Protein AF-A0A351FY49-F1 (afdb_monomer)

Nearest PDB structures (foldseek):
  7kyp-assembly4_N  TM=3.978E-01  e=4.062E+00  Streptococcus pneumoniae D39

Foldseek 3Di:
DDDPPDDDDDPDDPPDDPVVVVVVVVVVVVPPPPDDDDDDDDDDDPDPDPPPPVVPDPDDDLLVVLVVLLVQLCQCCQVDQDPVRGRHPNLVRNVVSLVVLVVCLVVCVPVDDPVSNVSSVVSSVVSVVSSVVSVVVDDPDDDD

Solvent-accessible surface area (backbone atoms only — not comparable to full-atom values): 9412 Å² total; per-residue (Å²): 134,80,85,87,80,89,75,84,86,76,87,77,82,84,86,71,75,65,72,64,60,55,56,56,57,56,56,63,66,68,69,80,77,84,78,87,85,86,89,84,86,85,84,85,78,93,69,82,68,76,78,80,76,72,77,79,70,76,82,88,45,71,67,57,52,54,51,51,41,49,50,53,21,37,30,22,62,35,77,33,66,36,100,87,67,46,57,35,78,37,60,72,60,18,50,50,37,53,49,52,53,50,50,47,59,65,74,41,65,93,76,60,55,75,65,56,49,52,50,54,54,50,53,53,51,53,52,52,52,52,50,55,57,46,70,75,65,63,71,84,81,77,83,130

pLDDT: mean 74.21, std 22.12, range [32.88, 98.38]

Mean predicted aligned error: 17.89 Å

Secondary structure (DSSP, 8-state):
----------------SHHHHHHHHHHHHSSSS-S---------------------PPPP-HHHHHHHHHHHHHHHEEEEE-TTSSEEE-HHHHHHHHHHHHHHHHHTTTTS-HHHHHHHHHHHHHHHHHHHHHHTTPPP----

Sequence (144 aa):
MSDDTENKEDPKIIIDEDWKSQVEAEKAAAEDQRDETPAESPPEEPGEEPADNQFELPPASFSLLVSSLATQALAALGQMPGPDGKPMHEPVIAKHHIDTLGVLQEKTKGNLDGDEIVMLNNVLHELRMAYVNLSQQAPPQSPS

Structure (mmCIF, N/CA/C/O backbone):
data_AF-A0A351FY49-F1
#
_entry.id   AF-A0A351FY49-F1
#
loop_
_atom_site.group_PDB
_atom_site.id
_atom_site.type_symbol
_atom_site.label_atom_id
_atom_site.label_alt_id
_atom_site.label_comp_id
_atom_site.label_asym_id
_atom_site.label_entity_id
_atom_site.label_seq_id
_atom_site.pdbx_PDB_ins_code
_atom_site.Cartn_x
_atom_site.Cartn_y
_atom_site.Cartn_z
_atom_site.occupancy
_atom_site.B_iso_or_equiv
_atom_site.auth_seq_id
_atom_site.auth_comp_id
_atom_site.auth_asym_id
_atom_site.auth_atom_id
_atom_site.pdbx_PDB_model_num
ATOM 1 N N . MET A 1 1 ? -8.850 41.249 42.756 1.00 39.81 1 MET A N 1
ATOM 2 C CA . MET A 1 1 ? -9.232 41.709 41.408 1.00 39.81 1 MET A CA 1
ATOM 3 C C . MET A 1 1 ? -8.535 40.749 40.462 1.00 39.81 1 MET A C 1
ATOM 5 O O . MET A 1 1 ? -7.329 40.860 40.318 1.00 39.81 1 MET A O 1
ATOM 9 N N . SER A 1 2 ? -9.126 39.563 40.285 1.00 40.47 2 SER A N 1
ATOM 10 C CA . SER A 1 2 ? -10.098 39.255 39.212 1.00 40.47 2 SER A CA 1
ATOM 11 C C . SER A 1 2 ? -9.319 39.160 37.899 1.00 40.47 2 SER A C 1
ATOM 13 O O . SER A 1 2 ? -8.837 40.178 37.429 1.00 40.47 2 SER A O 1
ATOM 15 N N . ASP A 1 3 ? -8.866 37.964 37.524 1.00 41.56 3 ASP A N 1
ATOM 16 C CA . ASP A 1 3 ? -9.646 36.994 36.733 1.00 41.56 3 ASP A CA 1
ATOM 17 C C . ASP A 1 3 ? -9.967 37.607 35.365 1.00 41.56 3 ASP A C 1
ATOM 19 O O . ASP A 1 3 ? -10.986 38.270 35.200 1.00 41.56 3 ASP A O 1
ATOM 23 N N . ASP A 1 4 ? -9.025 37.457 34.432 1.00 48.56 4 ASP A N 1
ATOM 24 C CA . ASP A 1 4 ? -9.204 37.796 33.020 1.00 48.56 4 ASP A CA 1
ATOM 25 C C . ASP A 1 4 ? -9.336 36.468 32.263 1.00 48.56 4 ASP A C 1
ATOM 27 O O . ASP A 1 4 ? -8.392 35.908 31.70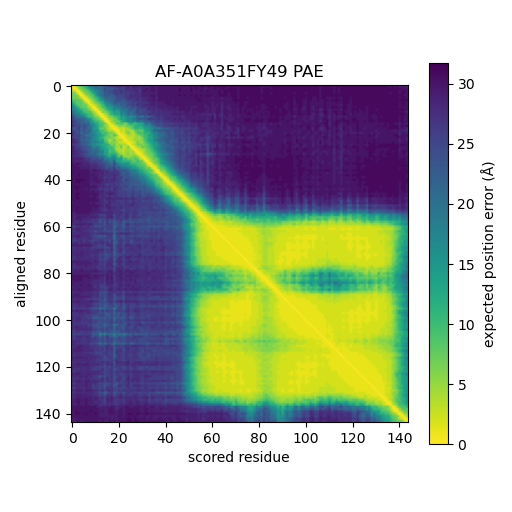3 1.00 48.56 4 ASP A O 1
ATOM 31 N N . THR A 1 5 ? -10.519 35.878 32.426 1.00 48.06 5 THR A N 1
ATOM 32 C CA . THR A 1 5 ? -10.980 34.709 31.688 1.00 48.06 5 THR A CA 1
ATOM 33 C C . THR A 1 5 ? -11.650 35.215 30.414 1.00 48.06 5 THR A C 1
ATOM 35 O O . THR A 1 5 ? -12.850 35.491 30.421 1.00 48.06 5 THR A O 1
ATOM 38 N N . GLU A 1 6 ? -10.904 35.357 29.317 1.00 50.03 6 GLU A N 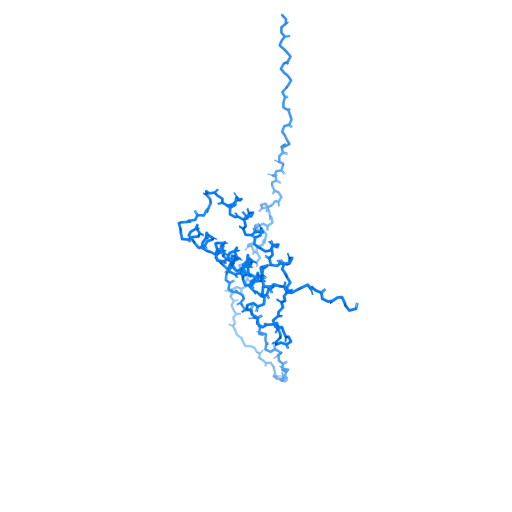1
ATOM 39 C CA . GLU A 1 6 ? -11.505 35.682 28.020 1.00 50.03 6 GLU A CA 1
ATOM 40 C C . GLU A 1 6 ? -11.954 34.399 27.306 1.00 50.03 6 GLU A C 1
ATOM 42 O O . GLU A 1 6 ? -11.193 33.465 27.045 1.00 50.03 6 GLU A O 1
ATOM 47 N N . ASN A 1 7 ? -13.264 34.333 27.092 1.00 42.22 7 ASN A N 1
ATOM 48 C CA . ASN A 1 7 ? -14.046 33.163 26.738 1.00 42.22 7 ASN A CA 1
ATOM 49 C C . ASN A 1 7 ? -14.622 33.324 25.325 1.00 42.22 7 ASN A C 1
ATOM 51 O O . ASN A 1 7 ? -15.372 34.264 25.090 1.00 42.22 7 ASN A O 1
ATOM 55 N N . LYS A 1 8 ? -14.381 32.289 24.504 1.00 46.00 8 LYS A N 1
ATOM 56 C CA . LYS A 1 8 ? -15.189 31.773 23.378 1.00 46.00 8 LYS A CA 1
ATOM 57 C C . LYS A 1 8 ? -15.470 32.686 22.185 1.00 46.00 8 LYS A C 1
ATOM 59 O O . LYS A 1 8 ? -16.347 33.533 22.270 1.00 46.00 8 LYS A O 1
ATOM 64 N N . GLU A 1 9 ? -14.984 32.248 21.022 1.00 48.44 9 GLU A N 1
ATOM 65 C CA . GLU A 1 9 ? -15.765 32.268 19.777 1.00 48.44 9 GLU A CA 1
ATOM 66 C C . GLU A 1 9 ? -15.530 30.966 18.985 1.00 48.44 9 GLU A C 1
ATOM 68 O O . GLU A 1 9 ? -14.650 30.872 18.134 1.00 48.44 9 GLU A O 1
ATOM 73 N N . ASP A 1 10 ? -16.321 29.932 19.293 1.00 53.91 10 ASP A N 1
ATOM 74 C CA . ASP A 1 10 ? -16.542 28.798 18.389 1.00 53.91 10 ASP A CA 1
ATOM 75 C C . ASP A 1 10 ? -17.449 29.270 17.234 1.00 53.91 10 ASP A C 1
ATOM 77 O O . ASP A 1 10 ? -18.502 29.866 17.507 1.00 53.91 10 ASP A O 1
ATOM 81 N N . PRO A 1 11 ? -17.119 29.016 15.953 1.00 59.44 11 PRO A N 1
ATOM 82 C CA . PRO A 1 11 ? -18.002 29.371 14.852 1.00 59.44 11 PRO A CA 1
ATOM 83 C C . PRO A 1 11 ? -19.266 28.504 14.906 1.00 59.44 11 PRO A C 1
ATOM 85 O O . PRO A 1 11 ? -19.254 27.310 14.605 1.00 59.44 11 PRO A O 1
ATOM 88 N N . LYS A 1 12 ? -20.376 29.130 15.312 1.00 58.72 12 LYS A N 1
ATOM 89 C CA . LYS A 1 12 ? -21.727 28.568 15.257 1.00 58.72 12 LYS A CA 1
ATOM 90 C C . LYS A 1 12 ? -22.077 28.257 13.807 1.00 58.72 12 LYS A C 1
ATOM 92 O O . LYS A 1 12 ? -22.289 29.153 12.997 1.00 58.72 12 LYS A O 1
ATOM 97 N N . ILE A 1 13 ? -22.140 26.968 13.511 1.00 54.50 13 ILE A N 1
ATOM 98 C CA . ILE A 1 13 ? -22.763 26.406 12.321 1.00 54.50 13 ILE A CA 1
ATOM 99 C C . ILE A 1 13 ? -24.242 26.824 12.334 1.00 54.50 13 ILE A C 1
ATOM 101 O O . ILE A 1 13 ? -25.010 26.379 13.184 1.00 54.50 13 ILE A O 1
ATOM 105 N N . ILE A 1 14 ? -24.613 27.718 11.420 1.00 49.78 14 ILE A N 1
ATOM 106 C CA . ILE A 1 14 ? -25.994 28.122 11.143 1.00 49.78 14 ILE A CA 1
ATOM 107 C C . ILE A 1 14 ? -26.525 27.116 10.116 1.00 49.78 14 ILE A C 1
ATOM 109 O O . ILE A 1 14 ? -26.282 27.261 8.921 1.00 49.78 14 ILE A O 1
ATOM 113 N N . ILE A 1 15 ? -27.161 26.041 10.582 1.00 51.34 15 ILE A N 1
ATOM 114 C CA . ILE A 1 15 ? -27.965 25.147 9.734 1.00 51.34 15 ILE A CA 1
ATOM 115 C C . ILE A 1 15 ? -29.415 25.400 10.133 1.00 51.34 15 ILE A C 1
ATOM 117 O O . ILE A 1 15 ? -29.976 24.684 10.959 1.00 51.34 15 ILE A O 1
ATOM 121 N N . ASP A 1 16 ? -29.981 26.468 9.578 1.00 46.47 16 ASP A N 1
ATOM 122 C CA . ASP A 1 16 ? -31.383 26.834 9.743 1.00 46.47 16 ASP A CA 1
ATOM 123 C C . ASP A 1 16 ? -32.135 26.533 8.440 1.00 46.47 16 ASP A C 1
ATOM 125 O O . ASP A 1 16 ? -31.791 27.036 7.375 1.00 46.47 16 ASP A O 1
ATOM 129 N N . GLU A 1 17 ? -33.140 25.664 8.567 1.00 57.44 17 GLU A N 1
ATOM 130 C CA . GLU A 1 17 ? -34.444 25.675 7.878 1.00 57.44 17 GLU A CA 1
ATOM 131 C C . GLU A 1 17 ? -34.533 25.567 6.339 1.00 57.44 17 GLU A C 1
ATOM 133 O O . GLU A 1 17 ? -35.535 25.040 5.853 1.00 57.44 17 GLU A O 1
ATOM 138 N N . ASP A 1 18 ? -33.511 25.916 5.559 1.00 57.28 18 ASP A N 1
ATOM 139 C CA . ASP A 1 18 ? -33.606 25.971 4.088 1.00 57.28 18 ASP A CA 1
ATOM 140 C C . ASP A 1 18 ? -33.499 24.584 3.417 1.00 57.28 18 ASP A C 1
ATOM 142 O O . ASP A 1 18 ? -34.116 24.304 2.390 1.00 57.28 18 ASP A O 1
ATOM 146 N N . TRP A 1 19 ? -32.785 23.647 4.050 1.00 62.72 19 TRP A N 1
ATOM 147 C CA . TRP A 1 19 ? -32.65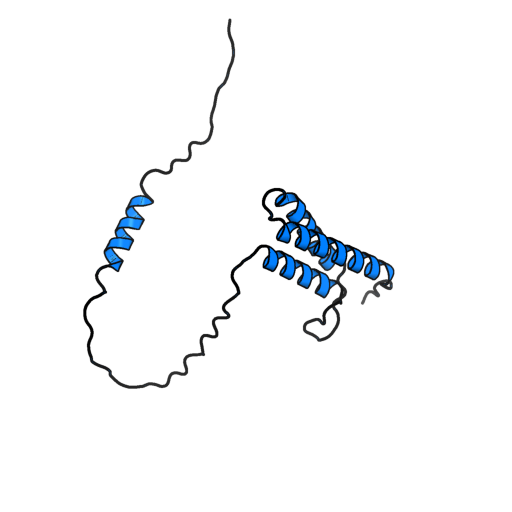9 22.260 3.571 1.00 62.72 19 TRP A CA 1
ATOM 148 C C . TRP A 1 19 ? -33.983 21.482 3.658 1.00 62.72 19 TRP A C 1
ATOM 150 O O . TRP A 1 19 ? -34.287 20.639 2.815 1.00 62.72 19 TRP A O 1
ATOM 160 N N . LYS A 1 20 ? -34.787 21.734 4.696 1.00 57.69 20 LYS A N 1
ATOM 161 C CA . LYS A 1 20 ? -35.944 20.884 5.017 1.00 57.69 20 LYS A CA 1
ATOM 162 C C . LYS A 1 20 ? -37.121 21.130 4.068 1.00 57.69 20 LYS A C 1
ATOM 164 O O . LYS A 1 20 ? -37.867 20.201 3.776 1.00 57.69 20 LYS A O 1
ATOM 169 N N . SER A 1 21 ? -37.227 22.353 3.550 1.00 58.94 21 SER A N 1
ATOM 170 C CA . SER A 1 21 ? -38.265 22.773 2.605 1.00 58.94 21 SER A CA 1
ATOM 171 C C . SER A 1 21 ? -38.068 22.173 1.200 1.00 58.94 21 SER A C 1
ATOM 173 O O . SER A 1 21 ? -39.038 21.887 0.502 1.00 58.94 21 SER A O 1
ATOM 175 N N . GLN A 1 22 ? -36.819 21.892 0.794 1.00 56.38 22 GLN A N 1
ATOM 176 C CA . GLN A 1 22 ? -36.523 21.276 -0.511 1.00 56.38 22 GLN A CA 1
ATOM 177 C C . GLN A 1 22 ? -36.914 19.792 -0.578 1.00 56.38 22 GLN A C 1
ATOM 179 O O . GLN A 1 22 ? -37.443 19.343 -1.593 1.00 56.38 22 GLN A O 1
ATOM 184 N N . VAL A 1 23 ? -36.740 19.045 0.516 1.00 61.22 23 VAL A N 1
ATOM 185 C CA . VAL A 1 23 ? -37.061 17.606 0.560 1.00 61.22 23 VAL A CA 1
ATOM 186 C C . VAL A 1 23 ? -38.575 17.353 0.489 1.00 61.22 23 VAL A C 1
ATOM 188 O O . VAL A 1 23 ? -39.011 16.368 -0.109 1.00 61.22 23 VAL A O 1
ATOM 191 N N . GLU A 1 24 ? -39.399 18.237 1.063 1.00 55.47 24 GLU A N 1
ATOM 192 C CA . GLU A 1 24 ? -40.864 18.119 0.981 1.00 55.47 24 GLU A CA 1
ATOM 193 C C . GLU A 1 24 ? -41.403 18.452 -0.418 1.00 55.47 24 GLU A C 1
ATOM 195 O O . GLU A 1 24 ? -42.331 17.787 -0.884 1.00 55.47 24 GLU A O 1
ATOM 200 N N . ALA A 1 25 ? -40.788 19.411 -1.120 1.00 58.31 25 ALA A N 1
ATOM 201 C CA . ALA A 1 25 ? -41.171 19.768 -2.485 1.00 58.31 25 ALA A CA 1
ATOM 202 C C . ALA A 1 25 ? -40.863 18.648 -3.499 1.00 58.31 25 ALA A C 1
ATOM 204 O O . ALA A 1 25 ? -41.687 18.374 -4.371 1.00 58.31 25 ALA A O 1
ATOM 205 N N . GLU A 1 26 ? -39.727 17.953 -3.365 1.00 53.34 26 GLU A N 1
ATOM 206 C CA . GLU A 1 26 ? -39.404 16.806 -4.230 1.00 53.34 26 GLU A CA 1
ATOM 207 C C . GLU A 1 26 ? -40.308 15.599 -3.963 1.00 53.34 26 GLU A C 1
ATOM 209 O O . GLU A 1 26 ? -40.750 14.927 -4.897 1.00 53.34 26 GLU A O 1
ATOM 214 N N . LYS A 1 27 ? -40.633 15.331 -2.693 1.00 57.94 27 LYS A N 1
ATOM 215 C CA . LYS A 1 27 ? -41.451 14.169 -2.330 1.00 57.94 27 LYS A CA 1
ATOM 216 C C . LYS A 1 27 ? -42.895 14.291 -2.828 1.00 57.94 27 LYS A C 1
ATOM 218 O O . LYS A 1 27 ? -43.465 13.291 -3.253 1.00 57.94 27 LYS A O 1
ATOM 223 N N . ALA A 1 28 ? -43.463 15.498 -2.828 1.00 55.62 28 ALA A N 1
ATOM 224 C CA . ALA A 1 28 ? -44.813 15.735 -3.339 1.00 55.62 28 ALA A CA 1
ATOM 225 C C . ALA A 1 28 ? -44.910 15.606 -4.872 1.00 55.62 28 ALA A C 1
ATOM 227 O O . ALA A 1 28 ? -45.954 15.213 -5.384 1.00 55.62 28 ALA A O 1
ATOM 228 N N . ALA A 1 29 ? -43.832 15.887 -5.613 1.00 55.19 29 ALA A N 1
ATOM 229 C CA . ALA A 1 29 ? -43.824 15.775 -7.075 1.00 55.19 29 ALA A CA 1
ATOM 230 C C . ALA A 1 29 ? -43.721 14.320 -7.578 1.00 55.19 29 ALA A C 1
ATOM 232 O O . ALA A 1 29 ? -44.123 14.028 -8.703 1.00 55.19 29 ALA A O 1
ATOM 233 N N . ALA A 1 30 ? -43.198 13.403 -6.758 1.00 52.34 30 ALA A N 1
ATOM 234 C CA . ALA A 1 30 ? -42.962 12.011 -7.145 1.00 52.34 30 ALA A CA 1
ATOM 235 C C . ALA A 1 30 ? -44.173 11.072 -6.946 1.00 52.34 30 ALA A C 1
ATOM 237 O O . ALA A 1 30 ? -44.147 9.941 -7.434 1.00 52.34 30 ALA A O 1
ATOM 238 N N . GLU A 1 31 ? -45.229 11.506 -6.247 1.00 50.31 31 GLU A N 1
ATOM 239 C CA . GLU A 1 31 ? -46.414 10.674 -5.966 1.00 50.31 31 GLU A CA 1
ATOM 240 C C . GLU A 1 31 ? -47.537 10.784 -7.019 1.00 50.31 31 GLU A C 1
ATOM 242 O O . GLU A 1 31 ? -48.442 9.956 -7.003 1.00 50.31 31 GLU A O 1
ATOM 247 N N . ASP A 1 32 ? -47.454 11.709 -7.985 1.00 47.22 32 ASP A N 1
ATOM 248 C CA . ASP A 1 32 ? -48.536 11.989 -8.958 1.00 47.22 32 ASP A CA 1
ATOM 249 C C . ASP A 1 32 ? -48.369 11.299 -10.335 1.00 47.22 32 ASP A C 1
ATOM 251 O O . ASP A 1 32 ? -49.037 11.645 -11.302 1.00 47.22 32 ASP A O 1
ATOM 255 N N . GLN A 1 33 ? -47.457 10.325 -10.471 1.00 44.53 33 GLN A N 1
ATOM 256 C CA . GLN A 1 33 ? -47.195 9.625 -11.752 1.00 44.53 33 GLN A CA 1
ATOM 257 C C . GLN A 1 33 ? -47.318 8.095 -11.668 1.00 44.53 33 GLN A C 1
ATOM 259 O O . GLN A 1 33 ? -46.720 7.365 -12.459 1.00 44.53 33 GLN A O 1
ATOM 264 N N . ARG A 1 34 ? -48.086 7.579 -10.702 1.00 50.53 34 ARG A N 1
ATOM 265 C CA . ARG A 1 34 ? -48.326 6.134 -10.539 1.00 50.53 34 ARG A CA 1
ATOM 266 C C . ARG A 1 34 ? -49.785 5.725 -10.693 1.00 50.53 34 ARG A C 1
ATOM 268 O O . ARG A 1 34 ? -50.230 4.834 -9.985 1.00 50.53 34 ARG A O 1
ATOM 275 N N . ASP A 1 35 ? -50.489 6.287 -11.662 1.00 42.94 35 ASP A N 1
ATOM 276 C CA . ASP A 1 35 ? -51.697 5.649 -12.171 1.00 42.94 35 ASP A CA 1
ATOM 277 C C . ASP A 1 35 ? -51.860 5.927 -13.675 1.00 42.94 35 ASP A C 1
ATOM 279 O O . ASP A 1 35 ? -51.658 7.043 -14.141 1.00 42.94 35 ASP 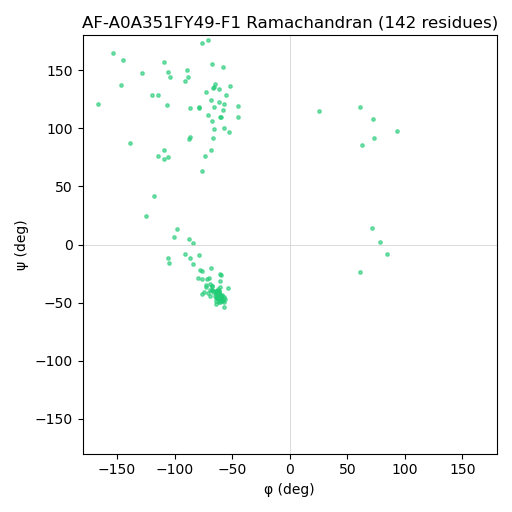A O 1
ATOM 283 N N . GLU A 1 36 ? -52.240 4.867 -14.398 1.00 36.06 36 GLU A N 1
ATOM 284 C CA . GLU A 1 36 ? -52.765 4.831 -15.778 1.00 36.06 36 GLU A CA 1
ATOM 285 C C . GLU A 1 36 ? -51.775 4.610 -16.957 1.00 36.06 36 GLU A C 1
ATOM 287 O O . GLU A 1 36 ? -51.185 5.512 -17.540 1.00 36.06 36 GLU A O 1
ATOM 292 N N . THR A 1 37 ? -51.698 3.347 -17.401 1.00 35.84 37 THR A N 1
ATOM 293 C CA . THR A 1 37 ? -51.502 2.939 -18.817 1.00 35.84 37 THR A CA 1
ATOM 294 C C . THR A 1 37 ? -52.867 2.417 -19.316 1.00 35.84 37 THR A C 1
ATOM 296 O O . THR A 1 37 ? -53.578 1.870 -18.465 1.00 35.84 37 THR A O 1
ATOM 299 N N . PRO A 1 38 ? -53.292 2.521 -20.609 1.00 44.28 38 PRO A N 1
ATOM 300 C CA . PRO A 1 38 ? -52.540 2.002 -21.770 1.00 44.28 38 PRO A CA 1
ATOM 301 C C . PRO A 1 38 ? -52.731 2.672 -23.169 1.00 44.28 38 PRO A C 1
ATOM 303 O O . PRO A 1 38 ? -53.746 3.288 -23.468 1.00 44.28 38 PRO A O 1
ATOM 306 N N . ALA A 1 39 ? -51.778 2.346 -24.060 1.00 40.56 39 ALA A N 1
ATOM 307 C CA . ALA A 1 39 ? -51.846 2.270 -25.535 1.00 40.56 39 ALA A CA 1
ATOM 308 C C . ALA A 1 39 ? -51.930 3.562 -26.382 1.00 40.56 39 ALA A C 1
ATOM 310 O O . ALA A 1 39 ? -52.999 4.131 -26.538 1.00 40.56 39 ALA A O 1
ATOM 311 N N . GLU A 1 40 ? -50.832 3.895 -27.080 1.00 32.88 40 GLU A N 1
ATOM 312 C CA . GLU A 1 40 ? -50.766 3.907 -28.559 1.00 32.88 40 GLU A CA 1
ATOM 313 C C . GLU A 1 40 ? -49.291 4.009 -29.008 1.00 32.88 40 GLU A C 1
ATOM 315 O O . GLU A 1 40 ? -48.580 4.941 -28.642 1.00 32.88 40 GLU A O 1
ATOM 320 N N . SER A 1 41 ? -48.805 3.026 -29.770 1.00 44.22 41 SER A N 1
ATOM 321 C CA . SER A 1 41 ? -47.491 3.070 -30.431 1.00 44.22 41 SER A CA 1
ATOM 322 C C . SER A 1 41 ? -47.631 3.653 -31.838 1.00 44.22 41 SER A C 1
ATOM 324 O O . SER A 1 41 ? -48.548 3.252 -32.557 1.00 44.22 41 SER A O 1
ATOM 326 N N . PRO A 1 42 ? -46.680 4.487 -32.289 1.00 45.00 42 PRO A N 1
ATOM 327 C CA . PRO A 1 42 ? -46.272 4.480 -33.697 1.00 45.00 42 PRO A CA 1
ATOM 328 C C . PRO A 1 42 ? -44.851 3.905 -33.898 1.00 45.00 42 PRO A C 1
ATOM 330 O O . PRO A 1 42 ? -44.066 3.874 -32.953 1.00 45.00 42 PRO A O 1
ATOM 333 N N . PRO A 1 43 ? -44.536 3.406 -35.109 1.00 42.62 43 PRO A N 1
ATOM 334 C CA . PRO A 1 43 ? -43.535 2.364 -35.351 1.00 42.62 43 PRO A CA 1
ATOM 335 C C . PRO A 1 43 ? -42.097 2.859 -35.592 1.00 42.62 43 PRO A C 1
ATOM 337 O O . PRO A 1 43 ? -41.885 3.924 -36.159 1.00 42.62 43 PRO A O 1
ATOM 340 N N . GLU A 1 44 ? -41.158 1.994 -35.189 1.00 43.91 44 GLU A N 1
ATOM 341 C CA . GLU A 1 44 ? -39.793 1.726 -35.685 1.00 43.91 44 GLU A CA 1
ATOM 342 C C . GLU A 1 44 ? -39.011 2.831 -36.429 1.00 43.91 44 GLU A C 1
ATOM 344 O O . GLU A 1 44 ? -39.238 3.091 -37.608 1.00 43.91 44 GLU A O 1
ATOM 349 N N . GLU A 1 45 ? -37.912 3.279 -35.813 1.00 38.28 45 GLU A N 1
ATOM 350 C CA . GLU A 1 45 ? -36.616 3.310 -36.503 1.00 38.28 45 GLU A CA 1
ATOM 351 C C . GLU A 1 45 ? -35.635 2.414 -35.725 1.00 38.28 45 GLU A C 1
ATOM 353 O O . GLU A 1 45 ? -35.510 2.582 -34.509 1.00 38.28 45 GLU A O 1
ATOM 358 N N . PRO A 1 46 ? -34.935 1.456 -36.365 1.00 46.50 46 PRO A N 1
ATOM 359 C CA . PRO A 1 46 ? -33.835 0.735 -35.737 1.00 46.50 46 PRO A CA 1
ATOM 360 C C . PRO A 1 46 ? -32.626 1.673 -35.649 1.00 46.50 46 PRO A C 1
ATOM 362 O O . PRO A 1 46 ? -31.682 1.592 -36.431 1.00 46.50 46 PRO A O 1
ATOM 365 N N . GLY A 1 47 ? -32.683 2.605 -34.701 1.00 39.88 47 GLY A N 1
ATOM 366 C CA . GLY A 1 47 ? -31.492 3.240 -34.173 1.00 39.88 47 GLY A CA 1
ATOM 367 C C . GLY A 1 47 ? -30.765 2.194 -33.347 1.00 39.88 47 GLY A C 1
ATOM 368 O O . GLY A 1 47 ? -31.280 1.750 -32.325 1.00 39.88 47 GLY A O 1
ATOM 369 N N . GLU A 1 48 ? -29.604 1.754 -33.820 1.00 49.66 48 GLU A N 1
ATOM 370 C CA . GLU A 1 48 ? -28.630 1.050 -32.994 1.00 49.66 48 GLU A CA 1
ATOM 371 C C . GLU A 1 48 ? -28.356 1.921 -31.762 1.00 49.66 48 GLU A C 1
ATOM 373 O O . GLU A 1 48 ? -27.571 2.869 -31.819 1.00 49.66 48 GLU A O 1
ATOM 378 N N . GLU A 1 49 ? -29.036 1.640 -30.650 1.00 43.94 49 GLU A N 1
ATOM 379 C CA . GLU A 1 49 ? -28.591 2.151 -29.367 1.00 43.94 49 GLU A CA 1
ATOM 380 C C . GLU A 1 49 ? -27.198 1.561 -29.144 1.00 43.94 49 GLU A C 1
ATOM 382 O O . GLU A 1 49 ? -27.041 0.332 -29.204 1.00 43.94 49 GLU A O 1
ATOM 387 N N . PRO A 1 50 ? -26.157 2.389 -28.941 1.00 50.78 50 PRO A N 1
ATOM 388 C CA . PRO A 1 50 ? -24.893 1.855 -28.485 1.00 50.78 50 PRO A CA 1
ATOM 389 C C . PRO A 1 50 ? -25.218 1.147 -27.179 1.00 50.78 50 PRO A C 1
ATOM 391 O O . PRO A 1 50 ? -25.691 1.794 -26.248 1.00 50.78 50 PRO A O 1
ATOM 394 N N . ALA A 1 51 ? -25.045 -0.179 -27.153 1.00 52.47 51 ALA A N 1
ATOM 395 C CA . ALA A 1 51 ? -25.215 -0.978 -25.955 1.00 52.47 51 ALA A CA 1
ATOM 396 C C . ALA A 1 51 ? -24.505 -0.234 -24.830 1.00 52.47 51 ALA A C 1
ATOM 398 O O . ALA A 1 51 ? -23.278 -0.087 -24.864 1.00 52.47 51 ALA A O 1
ATOM 399 N N . ASP A 1 52 ? -25.301 0.315 -23.916 1.00 49.75 52 ASP A N 1
ATOM 400 C CA . ASP A 1 52 ? -24.831 1.050 -22.763 1.00 49.75 52 ASP A CA 1
ATOM 401 C C . ASP A 1 52 ? -24.167 0.009 -21.873 1.00 49.75 52 ASP A C 1
ATOM 403 O O . ASP A 1 52 ? -24.770 -0.610 -20.998 1.00 49.75 52 ASP A O 1
ATOM 407 N N . ASN A 1 53 ? -22.921 -0.306 -22.213 1.00 57.91 53 ASN A N 1
ATOM 408 C CA . ASN A 1 53 ? -22.064 -1.192 -21.465 1.00 57.91 53 ASN A CA 1
ATOM 409 C C . ASN A 1 53 ? -21.596 -0.384 -20.255 1.00 57.91 53 ASN A C 1
ATOM 411 O O . ASN A 1 53 ? -20.411 -0.057 -20.138 1.00 57.91 53 ASN A O 1
ATOM 415 N N . GLN A 1 54 ? -22.561 -0.008 -19.406 1.00 63.44 54 GLN A N 1
ATOM 416 C CA . GLN A 1 54 ? -22.340 0.583 -18.103 1.00 63.44 54 GLN A CA 1
ATOM 417 C C . GLN A 1 54 ? -21.479 -0.423 -17.360 1.00 63.44 54 GLN A C 1
ATOM 419 O O . GLN A 1 54 ? -21.929 -1.484 -16.932 1.00 63.44 54 GLN A O 1
ATOM 424 N N . PHE A 1 55 ? -20.183 -0.142 -17.320 1.00 67.06 55 PHE A N 1
ATOM 425 C CA . PHE A 1 55 ? -19.227 -0.938 -16.586 1.00 67.06 55 PHE A CA 1
ATOM 426 C C . PHE A 1 55 ? -19.575 -0.746 -15.108 1.00 67.06 55 PHE A C 1
ATOM 428 O O . PHE A 1 55 ? -19.151 0.231 -14.491 1.00 67.06 55 PHE A O 1
ATOM 435 N N . GLU A 1 56 ? -20.426 -1.617 -14.565 1.00 79.44 56 GLU A N 1
ATOM 436 C CA . GLU A 1 56 ? -20.807 -1.582 -13.157 1.00 79.44 56 GLU A CA 1
ATOM 437 C C . GLU A 1 56 ? -19.562 -1.900 -12.328 1.00 79.44 56 GLU A C 1
ATOM 439 O O . GLU A 1 56 ? -19.127 -3.048 -12.204 1.00 79.44 56 GLU A O 1
ATOM 444 N N . LEU A 1 57 ? -18.927 -0.850 -11.805 1.00 79.06 57 LEU A N 1
ATOM 445 C CA . LEU A 1 57 ? -17.815 -1.010 -10.884 1.00 79.06 57 LEU A CA 1
ATOM 446 C C . LEU A 1 57 ? -18.335 -1.676 -9.605 1.00 79.06 57 LEU A C 1
ATOM 448 O O . LEU A 1 57 ? -19.407 -1.306 -9.116 1.00 79.06 57 LEU A O 1
ATOM 452 N N . PRO A 1 58 ? -17.584 -2.637 -9.037 1.00 84.31 58 PRO A N 1
ATOM 453 C CA . PRO A 1 58 ? -17.977 -3.247 -7.779 1.00 84.31 58 PRO A CA 1
ATOM 454 C C . PRO A 1 58 ? -18.111 -2.169 -6.691 1.00 84.31 58 PRO A C 1
ATOM 456 O O . PRO A 1 58 ? -17.421 -1.144 -6.755 1.00 84.31 58 PRO A O 1
ATOM 459 N N . PRO A 1 59 ? -18.954 -2.396 -5.667 1.00 91.12 59 PRO A N 1
ATOM 460 C CA . PRO A 1 59 ? -19.084 -1.473 -4.551 1.00 91.12 59 PRO A CA 1
ATOM 461 C C . PRO A 1 59 ? -17.719 -1.134 -3.950 1.00 91.12 59 PRO A C 1
ATOM 463 O O . PRO A 1 59 ? -16.874 -2.012 -3.748 1.00 91.12 59 PRO A O 1
ATOM 466 N N . ALA A 1 60 ? -17.506 0.146 -3.652 1.00 93.56 60 ALA A N 1
ATOM 467 C CA . ALA A 1 60 ? -16.274 0.587 -3.020 1.00 93.56 60 ALA A CA 1
ATOM 468 C C . ALA A 1 60 ? -16.116 -0.074 -1.642 1.00 93.56 60 ALA A C 1
ATOM 470 O O . ALA A 1 60 ? -17.045 -0.094 -0.834 1.00 93.56 60 ALA A O 1
ATOM 471 N N . SER A 1 61 ? -14.922 -0.593 -1.366 1.00 95.56 61 SER A N 1
ATOM 472 C CA . SER A 1 61 ? -14.564 -1.178 -0.075 1.00 95.56 61 SER A CA 1
ATOM 473 C C . SER A 1 61 ? -13.105 -0.883 0.260 1.00 95.56 61 SER A C 1
ATOM 475 O O . SER A 1 61 ? -12.293 -0.607 -0.630 1.00 95.56 61 SER A O 1
ATOM 477 N N . PHE A 1 62 ? -12.756 -0.952 1.548 1.00 97.00 62 PHE A N 1
ATOM 478 C CA . PHE A 1 62 ? -11.371 -0.784 1.984 1.00 97.00 62 PHE A CA 1
ATOM 479 C C . PHE A 1 62 ? -10.463 -1.849 1.361 1.00 97.00 62 PHE A C 1
ATOM 481 O O . PHE A 1 62 ? -9.403 -1.522 0.828 1.00 97.00 62 PHE A O 1
ATOM 488 N N . SER A 1 63 ? -10.916 -3.106 1.328 1.00 96.00 63 SER A N 1
ATOM 489 C CA . SER A 1 63 ? -10.199 -4.201 0.672 1.00 96.00 63 SER A CA 1
ATOM 490 C C . SER A 1 63 ? -9.935 -3.903 -0.804 1.00 96.00 63 SER A C 1
ATOM 492 O O . SER A 1 63 ? -8.807 -4.066 -1.263 1.00 96.00 63 SER A O 1
ATOM 494 N N . LEU A 1 64 ? -10.931 -3.397 -1.543 1.00 96.00 64 LEU A N 1
ATOM 495 C CA . LEU A 1 64 ? -10.762 -3.047 -2.955 1.00 96.00 64 LEU A CA 1
ATOM 496 C C . LEU A 1 64 ? -9.747 -1.911 -3.141 1.00 96.00 64 LEU A C 1
ATOM 498 O O . LEU A 1 64 ? -8.903 -1.982 -4.037 1.00 96.00 64 LEU A O 1
ATOM 502 N N . LEU A 1 65 ? -9.778 -0.895 -2.275 1.00 97.00 65 LEU A N 1
ATOM 503 C CA . LEU A 1 65 ? -8.797 0.190 -2.284 1.00 97.00 65 LEU A CA 1
ATOM 504 C C . LEU A 1 65 ? -7.378 -0.346 -2.047 1.00 97.00 65 LEU A C 1
ATOM 506 O O . LEU A 1 65 ? -6.479 -0.061 -2.839 1.00 97.00 65 LEU A O 1
ATOM 510 N N . VAL A 1 66 ? -7.178 -1.169 -1.015 1.00 97.62 66 VAL A N 1
ATOM 511 C CA . VAL A 1 66 ? -5.875 -1.782 -0.709 1.00 97.62 66 VAL A CA 1
ATOM 512 C C . VAL A 1 66 ? -5.389 -2.642 -1.875 1.00 97.62 66 VAL A C 1
ATOM 514 O O . VAL A 1 66 ? -4.247 -2.492 -2.307 1.00 97.62 66 VAL A O 1
ATOM 517 N N . SER A 1 67 ? -6.255 -3.486 -2.440 1.00 96.19 67 SER A N 1
ATOM 518 C CA . SER A 1 67 ? -5.933 -4.318 -3.603 1.00 96.19 67 SER A CA 1
ATOM 519 C C . SER A 1 67 ? -5.577 -3.493 -4.839 1.00 96.19 67 SER A C 1
ATOM 521 O O . SER A 1 67 ? -4.632 -3.843 -5.547 1.00 96.19 67 SER A O 1
ATOM 523 N N . SER A 1 68 ? -6.272 -2.382 -5.098 1.00 96.31 68 SER A N 1
ATOM 524 C CA . SER A 1 68 ? -5.956 -1.502 -6.231 1.00 96.31 68 SER A CA 1
ATOM 525 C C . SER A 1 68 ? -4.575 -0.854 -6.090 1.00 96.31 68 SER A C 1
ATOM 527 O O . SER A 1 68 ? -3.787 -0.876 -7.035 1.00 96.31 68 SER A O 1
ATOM 529 N N . LEU A 1 69 ? -4.236 -0.361 -4.895 1.00 97.44 69 LEU A N 1
ATOM 530 C CA . LEU A 1 69 ? -2.933 0.242 -4.608 1.00 97.44 69 LEU A CA 1
ATOM 531 C C . LEU A 1 69 ? -1.816 -0.804 -4.660 1.00 97.44 69 LEU A C 1
ATOM 533 O O . LEU A 1 69 ? -0.744 -0.541 -5.202 1.00 97.44 69 LEU A O 1
ATOM 537 N N . ALA A 1 70 ? -2.077 -2.010 -4.153 1.00 96.56 70 ALA A N 1
ATOM 538 C CA . ALA A 1 70 ? -1.145 -3.128 -4.240 1.00 96.56 70 ALA A CA 1
ATOM 539 C C . ALA A 1 70 ? -0.878 -3.535 -5.694 1.00 96.56 70 ALA A C 1
ATOM 541 O O . ALA A 1 70 ? 0.270 -3.731 -6.081 1.00 96.56 70 ALA A O 1
ATOM 542 N N . THR A 1 71 ? -1.926 -3.593 -6.517 1.00 95.25 71 THR A N 1
ATOM 543 C CA . THR A 1 71 ? -1.818 -3.886 -7.952 1.00 95.25 71 THR A CA 1
ATOM 544 C C . THR A 1 71 ? -0.965 -2.829 -8.654 1.00 95.25 71 THR A C 1
ATOM 546 O O . THR A 1 71 ? -0.043 -3.169 -9.389 1.00 95.25 71 THR A O 1
ATOM 549 N N . GLN A 1 72 ? -1.198 -1.544 -8.376 1.00 95.38 72 GLN A N 1
ATOM 550 C CA . GLN A 1 72 ? -0.387 -0.453 -8.929 1.00 95.38 72 GLN A CA 1
ATOM 551 C C . GLN A 1 72 ? 1.085 -0.554 -8.496 1.00 95.38 72 GLN A C 1
ATOM 553 O O . GLN A 1 72 ? 1.983 -0.408 -9.326 1.00 95.38 72 GLN A O 1
ATOM 558 N N . ALA A 1 73 ? 1.348 -0.891 -7.228 1.00 95.75 73 ALA A N 1
ATOM 559 C CA . ALA A 1 73 ? 2.703 -1.119 -6.732 1.00 95.75 73 ALA A CA 1
ATOM 560 C C . ALA A 1 73 ? 3.390 -2.297 -7.446 1.00 95.75 73 ALA A C 1
ATOM 562 O O . ALA A 1 73 ? 4.521 -2.163 -7.902 1.00 95.75 73 ALA A O 1
ATOM 563 N N . LEU A 1 74 ? 2.706 -3.436 -7.589 1.00 93.69 74 LEU A N 1
ATOM 564 C CA . LEU A 1 74 ? 3.227 -4.620 -8.281 1.00 93.69 74 LEU A CA 1
ATOM 565 C C . LEU A 1 74 ? 3.500 -4.355 -9.765 1.00 93.69 74 LEU A C 1
ATOM 567 O O . LEU A 1 74 ? 4.526 -4.796 -10.285 1.00 93.69 74 LEU A O 1
ATOM 571 N N . ALA A 1 75 ? 2.619 -3.610 -10.437 1.00 92.81 75 ALA A N 1
ATOM 572 C CA . ALA A 1 75 ? 2.815 -3.213 -11.827 1.00 92.81 75 ALA A CA 1
ATOM 573 C C . ALA A 1 75 ? 4.073 -2.352 -11.981 1.00 92.81 75 ALA A C 1
ATOM 575 O O . ALA A 1 75 ? 4.900 -2.636 -12.841 1.00 92.81 75 ALA A O 1
ATOM 576 N N . ALA A 1 76 ? 4.262 -1.368 -11.097 1.00 91.69 76 ALA A N 1
ATOM 577 C CA . ALA A 1 76 ? 5.449 -0.516 -11.078 1.00 91.69 76 ALA A CA 1
ATOM 578 C C . ALA A 1 76 ? 6.740 -1.261 -10.673 1.00 91.69 76 ALA A C 1
ATOM 580 O O . ALA A 1 76 ? 7.839 -0.806 -10.983 1.00 91.69 76 ALA A O 1
ATOM 581 N N . LEU A 1 77 ? 6.628 -2.411 -9.999 1.00 91.56 77 LEU A N 1
ATOM 582 C CA . LEU A 1 77 ? 7.742 -3.323 -9.706 1.00 91.56 77 LEU A CA 1
ATOM 583 C C . LEU A 1 77 ? 8.057 -4.293 -10.857 1.00 91.56 77 LEU A C 1
ATOM 585 O O . LEU A 1 77 ? 8.912 -5.166 -10.699 1.00 91.56 77 LEU A O 1
ATOM 589 N N . GLY A 1 78 ? 7.346 -4.205 -11.982 1.00 89.75 78 GLY A N 1
ATOM 590 C CA . GLY A 1 78 ? 7.517 -5.104 -13.120 1.00 89.75 78 GLY A CA 1
ATOM 591 C C . GLY A 1 78 ? 7.007 -6.523 -12.861 1.00 89.75 78 GLY A C 1
ATOM 592 O O . GLY A 1 78 ? 7.316 -7.428 -13.630 1.00 89.75 78 GLY A O 1
ATOM 593 N N . GLN A 1 79 ? 6.227 -6.731 -11.792 1.00 86.19 79 GLN A N 1
ATOM 594 C CA . GLN A 1 79 ? 5.611 -8.025 -11.464 1.00 86.19 79 GLN A CA 1
ATOM 595 C C . GLN A 1 79 ? 4.357 -8.301 -12.305 1.00 86.19 79 GLN A C 1
ATOM 597 O O . GLN A 1 79 ? 3.830 -9.411 -12.288 1.00 86.19 79 GLN A O 1
ATOM 602 N N . MET A 1 80 ? 3.885 -7.300 -13.052 1.00 83.31 80 MET A N 1
ATOM 603 C CA . MET A 1 80 ? 2.829 -7.443 -14.048 1.00 83.31 80 MET A CA 1
ATOM 604 C C . MET A 1 80 ? 3.272 -6.861 -15.394 1.00 83.31 80 MET A C 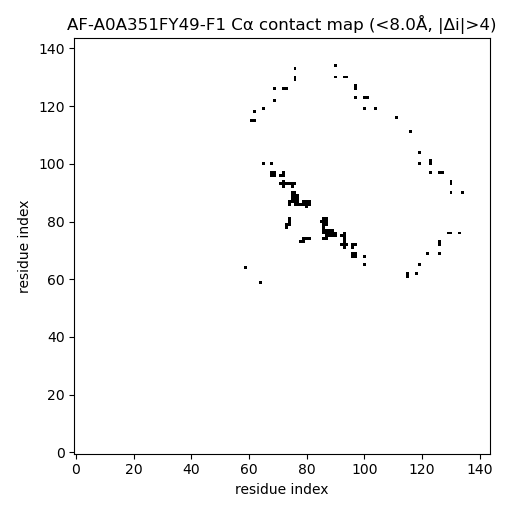1
ATOM 606 O O . MET A 1 80 ? 4.039 -5.891 -15.422 1.00 83.31 80 MET A O 1
ATOM 610 N N . PRO A 1 81 ? 2.803 -7.439 -16.515 1.00 77.00 81 PRO A N 1
ATOM 611 C CA . PRO A 1 81 ? 3.043 -6.873 -17.832 1.00 77.00 81 PRO A CA 1
ATOM 612 C C . PRO A 1 81 ? 2.329 -5.523 -17.954 1.00 77.00 81 PRO A C 1
ATOM 614 O O . PRO A 1 81 ? 1.171 -5.381 -17.564 1.00 77.00 81 PRO A O 1
ATOM 617 N N . GLY A 1 82 ? 3.028 -4.531 -18.498 1.00 76.62 82 GLY A N 1
ATOM 618 C CA . GLY A 1 82 ? 2.455 -3.242 -18.852 1.00 76.62 82 GLY A CA 1
ATOM 619 C C . GLY A 1 82 ? 1.524 -3.333 -20.068 1.00 76.62 82 GLY A C 1
ATOM 620 O O . GLY A 1 82 ? 1.409 -4.390 -20.696 1.00 76.62 82 GLY A O 1
ATOM 621 N N . PRO A 1 83 ? 0.872 -2.219 -20.445 1.00 76.06 83 PRO A N 1
ATOM 622 C CA . PRO A 1 83 ? -0.040 -2.167 -21.594 1.00 76.06 83 PRO A CA 1
ATOM 623 C C . PRO A 1 83 ? 0.622 -2.537 -22.930 1.00 76.06 83 PRO A C 1
ATOM 625 O O . PRO A 1 83 ? -0.042 -3.001 -23.851 1.00 76.06 83 PRO A O 1
ATOM 628 N N . ASP A 1 84 ? 1.936 -2.342 -23.034 1.00 82.75 84 ASP A N 1
ATOM 629 C CA . ASP A 1 84 ? 2.772 -2.698 -24.183 1.00 82.75 84 ASP A CA 1
ATOM 630 C C . ASP A 1 84 ? 3.311 -4.143 -24.117 1.00 82.75 84 ASP A C 1
ATOM 632 O O . ASP A 1 84 ? 4.111 -4.555 -24.959 1.00 82.75 84 ASP A O 1
ATOM 636 N N . GLY A 1 85 ? 2.894 -4.913 -23.106 1.00 77.88 85 GLY A N 1
ATOM 637 C CA . GLY A 1 85 ? 3.351 -6.273 -22.837 1.00 77.88 85 GLY A CA 1
ATOM 638 C C . GLY A 1 85 ? 4.715 -6.356 -22.147 1.00 77.88 85 GLY A C 1
ATOM 639 O O . GLY A 1 85 ? 5.196 -7.467 -21.914 1.00 77.88 85 GLY A O 1
ATOM 640 N N . LYS A 1 86 ? 5.352 -5.225 -21.805 1.00 78.50 86 LYS A N 1
ATOM 641 C CA . LYS A 1 86 ? 6.660 -5.203 -21.136 1.00 78.50 86 LYS A CA 1
ATOM 642 C C . LYS A 1 86 ? 6.516 -4.876 -19.650 1.00 78.50 86 LYS A C 1
ATOM 644 O O . LYS A 1 86 ? 5.667 -4.072 -19.278 1.00 78.50 86 LYS A O 1
ATOM 649 N N . PRO A 1 87 ? 7.335 -5.473 -18.772 1.00 79.00 87 PRO A N 1
ATOM 650 C CA . PRO A 1 87 ? 7.295 -5.157 -17.350 1.00 79.00 87 PRO A CA 1
ATOM 651 C C . PRO A 1 87 ? 7.791 -3.726 -17.089 1.00 79.00 87 PRO A C 1
ATOM 653 O O . PRO A 1 87 ? 8.917 -3.368 -17.449 1.00 79.00 87 PRO A O 1
ATOM 656 N N . MET A 1 88 ? 6.958 -2.919 -16.432 1.00 80.25 88 MET A N 1
ATOM 657 C CA . MET A 1 88 ? 7.271 -1.540 -16.046 1.00 80.25 88 MET A CA 1
ATOM 658 C C . MET A 1 88 ? 8.148 -1.537 -14.789 1.00 80.25 88 MET A C 1
ATOM 660 O O . MET A 1 88 ? 7.730 -2.026 -13.750 1.00 80.25 88 MET A O 1
ATOM 664 N N . HIS A 1 89 ? 9.368 -1.006 -14.874 1.00 86.31 89 HIS A N 1
ATOM 665 C CA . HIS A 1 89 ? 10.325 -0.981 -13.760 1.00 86.31 89 HIS A CA 1
ATOM 666 C C . HIS A 1 89 ? 10.491 0.441 -13.221 1.00 86.31 89 HIS A C 1
ATOM 668 O O . HIS A 1 89 ? 11.514 1.087 -13.434 1.00 86.31 89 HIS A O 1
ATOM 674 N N . GLU A 1 90 ? 9.474 0.915 -12.510 1.00 90.44 90 GLU A N 1
ATOM 675 C CA . GLU A 1 90 ? 9.394 2.267 -11.958 1.00 90.44 90 GLU A CA 1
ATOM 676 C C . GLU A 1 90 ? 9.406 2.218 -10.420 1.00 90.44 90 GLU A C 1
ATOM 678 O O . GLU A 1 90 ? 8.370 2.391 -9.766 1.00 90.44 90 GLU A O 1
ATOM 683 N N . PRO A 1 91 ? 10.575 1.985 -9.788 1.00 90.88 91 PRO A N 1
ATOM 684 C CA . PRO A 1 91 ? 10.663 1.799 -8.340 1.00 90.88 91 PRO A CA 1
ATOM 685 C C . PRO A 1 91 ? 10.169 3.023 -7.556 1.00 90.88 91 PRO A C 1
ATOM 687 O O . PRO A 1 91 ? 9.597 2.877 -6.480 1.00 90.88 91 PRO A O 1
ATOM 690 N N . VAL A 1 92 ? 10.325 4.237 -8.093 1.00 94.06 92 VAL A N 1
ATOM 691 C CA . VAL A 1 92 ? 9.826 5.460 -7.441 1.00 94.06 92 VAL A CA 1
ATOM 692 C C . VAL A 1 92 ? 8.300 5.429 -7.300 1.00 94.06 92 VAL A C 1
ATOM 694 O O . VAL A 1 92 ? 7.777 5.760 -6.235 1.00 94.06 92 VAL A O 1
ATOM 697 N N . ILE A 1 93 ? 7.592 4.971 -8.336 1.00 94.19 93 ILE A N 1
ATOM 698 C CA . ILE A 1 93 ? 6.130 4.834 -8.332 1.00 94.19 93 ILE A CA 1
ATOM 699 C C . ILE A 1 93 ? 5.704 3.708 -7.387 1.00 94.19 93 ILE A C 1
ATOM 701 O O . ILE A 1 93 ? 4.819 3.903 -6.555 1.00 94.19 93 ILE A O 1
ATOM 705 N N . ALA A 1 94 ? 6.389 2.561 -7.429 1.00 95.50 94 ALA A N 1
ATOM 706 C CA . ALA A 1 94 ? 6.132 1.463 -6.499 1.00 95.50 94 ALA A CA 1
ATOM 707 C C . ALA A 1 94 ? 6.264 1.905 -5.032 1.00 95.50 94 ALA A C 1
ATOM 709 O O . ALA A 1 94 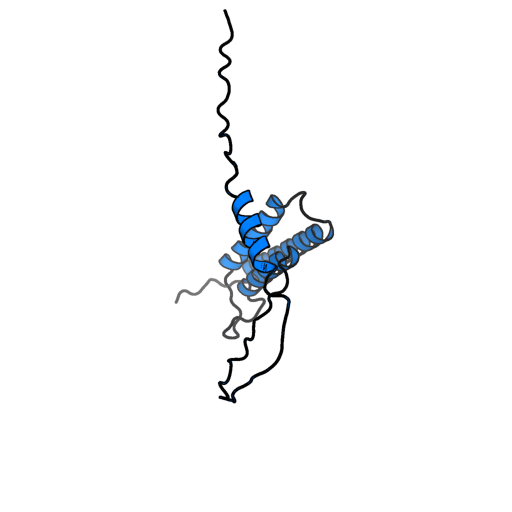? 5.378 1.642 -4.218 1.00 95.50 94 ALA A O 1
ATOM 710 N N . LYS A 1 95 ? 7.343 2.628 -4.702 1.00 96.19 95 LYS A N 1
ATOM 711 C CA . LYS A 1 95 ? 7.568 3.172 -3.359 1.00 96.19 95 LYS A CA 1
ATOM 712 C C . LYS A 1 95 ? 6.438 4.105 -2.938 1.00 96.19 95 LYS A C 1
ATOM 714 O O . LYS A 1 95 ? 5.977 4.001 -1.807 1.00 96.19 95 LYS A 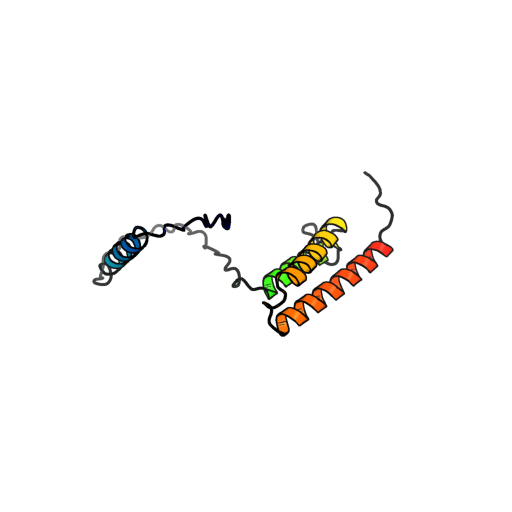O 1
ATOM 719 N N . HIS A 1 96 ? 5.981 4.982 -3.831 1.00 97.88 96 HIS A N 1
ATOM 720 C CA . HIS A 1 96 ? 4.880 5.891 -3.530 1.00 97.88 96 HIS A CA 1
ATOM 721 C C . HIS A 1 96 ? 3.620 5.130 -3.096 1.00 97.88 96 HIS A C 1
ATOM 723 O O . HIS A 1 96 ? 3.086 5.416 -2.031 1.00 97.88 96 HIS A O 1
ATOM 729 N N . HIS A 1 97 ? 3.201 4.106 -3.844 1.00 97.81 97 HIS A N 1
ATOM 730 C CA . HIS A 1 97 ? 2.029 3.301 -3.480 1.00 97.81 97 HIS A CA 1
ATOM 731 C C . HIS A 1 97 ? 2.209 2.542 -2.154 1.00 97.81 97 HIS A C 1
ATOM 733 O O . HIS A 1 97 ? 1.280 2.486 -1.346 1.00 97.81 97 HIS A O 1
ATOM 739 N N . ILE A 1 98 ? 3.403 1.996 -1.895 1.00 97.88 98 ILE A N 1
ATOM 740 C CA . ILE A 1 98 ? 3.732 1.337 -0.618 1.00 97.88 98 ILE A CA 1
ATOM 741 C C . ILE A 1 98 ? 3.647 2.330 0.547 1.00 97.88 98 ILE A C 1
ATOM 743 O O . ILE A 1 98 ? 3.097 2.006 1.602 1.00 97.88 98 ILE A O 1
ATOM 747 N N . ASP A 1 99 ? 4.167 3.541 0.362 1.00 98.12 99 ASP A N 1
ATOM 748 C CA . ASP A 1 99 ? 4.109 4.596 1.370 1.00 98.12 99 ASP A CA 1
ATOM 749 C C . ASP A 1 99 ? 2.661 5.049 1.603 1.00 98.12 99 ASP A C 1
ATOM 751 O O . ASP A 1 99 ? 2.254 5.201 2.752 1.00 98.12 99 ASP A O 1
ATOM 755 N N . THR A 1 100 ? 1.848 5.185 0.549 1.00 98.31 100 THR A N 1
ATOM 756 C CA . THR A 1 100 ? 0.413 5.494 0.663 1.00 98.31 100 THR A CA 1
ATOM 757 C C . THR A 1 100 ? -0.325 4.434 1.476 1.00 98.31 100 THR A C 1
ATOM 759 O O . THR A 1 100 ? -1.097 4.781 2.368 1.00 98.31 100 THR A O 1
ATOM 762 N N . LEU A 1 101 ? -0.060 3.146 1.235 1.00 98.06 101 LEU A N 1
ATOM 763 C CA . LEU A 1 101 ? -0.604 2.056 2.054 1.00 98.06 101 LEU A CA 1
ATOM 764 C C . LEU A 1 101 ? -0.149 2.159 3.520 1.00 98.06 101 LEU A C 1
ATOM 766 O O . LEU A 1 101 ? -0.935 1.893 4.427 1.00 98.06 101 LEU A O 1
ATOM 770 N N . GLY A 1 102 ? 1.091 2.591 3.768 1.00 98.00 102 GLY A N 1
ATOM 771 C CA . GLY A 1 102 ? 1.595 2.871 5.115 1.00 98.00 102 GLY A CA 1
ATOM 772 C C . GLY A 1 102 ? 0.861 4.031 5.793 1.00 98.00 102 GLY A C 1
ATOM 773 O O . GLY A 1 102 ? 0.467 3.921 6.952 1.00 98.00 102 GLY A O 1
ATOM 774 N N . VAL A 1 103 ? 0.599 5.116 5.061 1.00 98.38 103 VAL A N 1
ATOM 775 C CA . VAL A 1 103 ? -0.206 6.242 5.557 1.00 98.38 103 VAL A CA 1
ATOM 776 C C . VAL A 1 103 ? -1.627 5.787 5.878 1.00 98.38 103 VAL A C 1
ATOM 778 O O . VAL A 1 103 ? -2.150 6.152 6.929 1.00 98.38 103 VAL A O 1
ATOM 781 N N . LEU A 1 104 ? -2.244 4.964 5.023 1.00 97.62 104 LEU A N 1
ATOM 782 C CA . LEU A 1 104 ? -3.560 4.386 5.298 1.00 97.62 104 LEU A CA 1
ATOM 783 C C . LEU A 1 104 ? -3.529 3.561 6.585 1.00 97.62 104 LEU A C 1
ATOM 785 O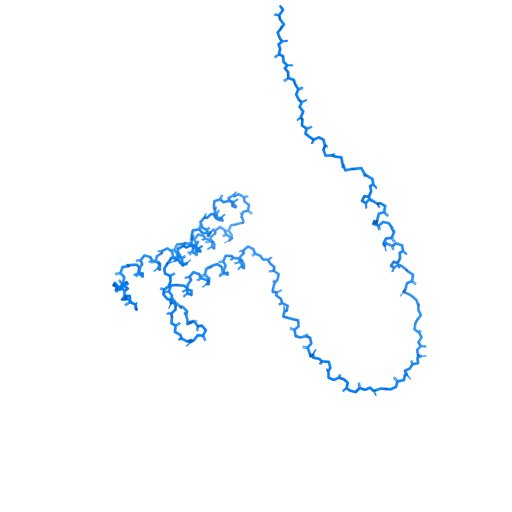 O . LEU A 1 104 ? -4.334 3.824 7.469 1.00 97.62 104 LEU A O 1
ATOM 789 N N . GLN A 1 105 ? -2.548 2.668 6.744 1.00 97.56 105 GLN A N 1
ATOM 790 C CA . GLN A 1 105 ? -2.374 1.871 7.962 1.00 97.56 105 GLN A CA 1
ATOM 791 C C . GLN A 1 105 ? -2.302 2.732 9.225 1.00 97.56 105 GLN A C 1
ATOM 793 O O . GLN A 1 105 ? -2.806 2.322 10.263 1.00 97.56 105 GLN A O 1
ATOM 798 N N . GLU A 1 106 ? -1.665 3.903 9.174 1.00 97.75 106 GLU A N 1
ATOM 799 C CA . GLU A 1 106 ? -1.595 4.822 10.311 1.00 97.75 106 GLU A CA 1
ATOM 800 C C . GLU A 1 106 ? -2.888 5.601 10.539 1.00 97.75 106 GLU A C 1
ATOM 802 O O . GLU A 1 106 ? -3.309 5.762 11.686 1.00 97.75 106 GLU A O 1
ATOM 807 N N . LYS A 1 107 ? -3.515 6.086 9.466 1.00 97.81 107 LYS A N 1
ATOM 808 C CA . LYS A 1 107 ? -4.702 6.946 9.534 1.00 97.81 107 LYS A CA 1
ATOM 809 C C . LYS A 1 107 ? -5.990 6.181 9.817 1.00 97.81 107 LYS A C 1
ATOM 811 O O . LYS A 1 107 ? -6.929 6.787 10.323 1.00 97.81 107 LYS A O 1
ATOM 816 N N . THR A 1 108 ? -6.037 4.880 9.540 1.00 97.00 108 THR A N 1
ATOM 817 C CA . THR A 1 108 ? -7.216 4.037 9.784 1.00 97.00 108 THR A CA 1
ATOM 818 C C . THR A 1 108 ? -7.116 3.198 11.062 1.00 97.00 108 THR A C 1
ATOM 820 O O . THR A 1 108 ? -8.011 2.400 11.339 1.00 97.00 108 THR A O 1
ATOM 823 N N . LYS A 1 109 ? -6.077 3.380 11.895 1.00 95.31 109 LYS A N 1
ATOM 824 C CA . LYS A 1 109 ? -5.952 2.662 13.179 1.00 95.31 109 LYS A CA 1
ATOM 825 C C . LYS A 1 109 ? -7.186 2.879 14.054 1.00 95.31 109 LYS A C 1
ATOM 827 O O . LYS A 1 109 ? -7.569 4.013 14.320 1.00 95.31 109 LYS A O 1
ATOM 832 N N . GLY A 1 110 ? -7.763 1.779 14.533 1.00 95.94 110 GLY A N 1
ATOM 833 C CA . GLY A 1 110 ? -8.979 1.783 15.351 1.00 95.94 110 GLY A CA 1
ATOM 834 C C . GLY A 1 110 ? -10.289 1.817 14.558 1.00 95.94 110 GLY A C 1
ATOM 835 O O . GLY A 1 110 ? -11.334 1.615 15.163 1.00 95.94 110 GLY A O 1
ATOM 836 N N . ASN A 1 111 ? -10.232 2.011 13.234 1.00 97.12 111 ASN A N 1
ATOM 837 C CA . ASN A 1 111 ? -11.401 1.984 12.347 1.00 97.12 111 ASN A CA 1
ATOM 838 C C . ASN A 1 111 ? -11.483 0.714 11.487 1.00 97.12 111 ASN A C 1
ATOM 840 O O . ASN A 1 111 ? -12.501 0.508 10.838 1.00 97.12 111 ASN A O 1
ATOM 844 N N . LEU A 1 112 ? -10.416 -0.090 11.453 1.00 97.00 112 LEU A N 1
ATOM 845 C CA . LEU A 1 112 ? -10.363 -1.332 10.685 1.00 97.00 112 LEU A CA 1
ATOM 846 C C . LEU A 1 112 ? -10.874 -2.518 11.500 1.00 97.00 112 LEU A C 1
ATOM 848 O O . LEU A 1 112 ? -10.591 -2.618 12.701 1.00 97.00 112 LEU A O 1
ATOM 852 N N . ASP A 1 113 ? -11.549 -3.444 10.828 1.00 97.25 113 ASP A N 1
ATOM 853 C CA . ASP A 1 113 ? -11.850 -4.755 11.393 1.00 97.25 113 ASP A CA 1
ATOM 854 C C . ASP A 1 113 ? -10.617 -5.686 11.401 1.00 97.25 113 ASP A C 1
ATOM 856 O O . ASP A 1 113 ? -9.529 -5.353 10.920 1.00 97.25 113 ASP A O 1
ATOM 860 N N . GLY A 1 114 ? -10.757 -6.864 12.017 1.00 97.12 114 GLY A N 1
ATOM 861 C CA . GLY A 1 114 ? -9.649 -7.811 12.159 1.00 97.12 114 GLY A CA 1
ATOM 862 C C . GLY A 1 114 ? -9.104 -8.324 10.824 1.00 97.12 114 GLY A C 1
ATOM 863 O O . GLY A 1 114 ? -7.886 -8.464 10.679 1.00 97.12 114 GLY A O 1
ATOM 864 N N . ASP A 1 115 ? -9.980 -8.559 9.851 1.00 97.12 115 ASP A N 1
ATOM 865 C CA . ASP A 1 115 ? -9.609 -9.098 8.546 1.00 97.12 115 ASP A CA 1
ATOM 866 C C . ASP A 1 115 ? -8.921 -8.016 7.703 1.00 97.12 115 ASP A C 1
ATOM 868 O O . ASP A 1 115 ? -7.882 -8.272 7.089 1.00 97.12 115 ASP A O 1
ATOM 872 N N . GLU A 1 116 ? -9.419 -6.779 7.750 1.00 97.81 116 GLU A N 1
ATOM 873 C CA . GLU A 1 116 ? -8.814 -5.608 7.111 1.00 97.81 116 GLU A CA 1
ATOM 874 C C . GLU A 1 116 ? -7.411 -5.310 7.655 1.00 97.81 116 GLU A C 1
ATOM 876 O O . GLU A 1 116 ? -6.488 -5.026 6.882 1.00 97.81 116 GLU A O 1
ATOM 881 N N . ILE A 1 117 ? -7.217 -5.414 8.976 1.00 97.81 117 ILE A N 1
ATOM 882 C CA . ILE A 1 117 ? -5.901 -5.244 9.610 1.00 97.81 117 ILE A CA 1
ATOM 883 C C . ILE A 1 117 ? -4.923 -6.296 9.089 1.00 97.81 117 ILE A C 1
ATOM 885 O O . ILE A 1 117 ? -3.798 -5.963 8.701 1.00 97.81 117 ILE A O 1
ATOM 889 N N . VAL A 1 118 ? -5.328 -7.568 9.090 1.00 98.00 118 VAL A N 1
ATOM 890 C CA . VAL A 1 118 ? -4.479 -8.678 8.637 1.00 98.00 118 VAL A CA 1
ATOM 891 C C . VAL A 1 118 ? -4.148 -8.527 7.154 1.00 98.00 118 VAL A C 1
ATOM 893 O O . VAL A 1 118 ? -2.978 -8.619 6.782 1.00 98.00 118 VAL A O 1
ATOM 896 N N . MET A 1 119 ? -5.145 -8.223 6.322 1.00 97.81 119 MET A N 1
ATOM 897 C CA . MET A 1 119 ? -4.970 -7.994 4.889 1.00 97.81 119 MET A CA 1
ATOM 898 C C . MET A 1 119 ? -3.957 -6.878 4.621 1.00 97.81 119 MET A C 1
ATOM 900 O O . MET A 1 119 ? -2.983 -7.093 3.899 1.00 97.81 119 MET A O 1
ATOM 904 N N . LEU A 1 120 ? -4.149 -5.700 5.220 1.00 97.88 120 LEU A N 1
ATOM 905 C CA . LEU A 1 120 ? -3.273 -4.551 4.999 1.00 97.88 120 LEU A CA 1
ATOM 906 C C . LEU A 1 120 ? -1.835 -4.831 5.451 1.00 97.88 120 LEU A C 1
ATOM 908 O O . LEU A 1 120 ? -0.885 -4.465 4.756 1.00 97.88 120 LEU A O 1
ATOM 912 N N . ASN A 1 121 ? -1.666 -5.499 6.595 1.00 97.94 121 ASN A N 1
ATOM 913 C CA . ASN A 1 121 ? -0.351 -5.869 7.113 1.00 97.94 121 ASN A CA 1
ATOM 914 C C . ASN A 1 121 ? 0.381 -6.837 6.179 1.00 97.94 121 ASN A C 1
ATOM 916 O O . ASN A 1 121 ? 1.565 -6.631 5.901 1.00 97.94 121 ASN A O 1
ATOM 920 N N . ASN A 1 122 ? -0.317 -7.860 5.682 1.00 98.00 122 ASN A N 1
ATOM 921 C CA . ASN A 1 122 ? 0.255 -8.846 4.769 1.00 98.00 122 ASN A CA 1
ATOM 922 C C . ASN A 1 122 ? 0.666 -8.191 3.447 1.00 98.00 122 ASN A C 1
ATOM 924 O O . ASN A 1 122 ? 1.816 -8.322 3.032 1.00 98.00 122 ASN A O 1
ATOM 928 N N . VAL A 1 123 ? -0.226 -7.393 2.853 1.00 97.75 123 VAL A N 1
ATOM 929 C CA . VAL A 1 123 ? 0.048 -6.654 1.612 1.00 97.75 123 VAL A CA 1
ATOM 930 C C . VAL A 1 123 ? 1.261 -5.735 1.773 1.00 97.75 123 VAL A C 1
ATOM 932 O O . VAL A 1 123 ? 2.174 -5.754 0.949 1.00 97.75 123 VAL A O 1
ATOM 935 N N . LEU A 1 124 ? 1.327 -4.952 2.855 1.00 97.88 124 LEU A N 1
ATOM 936 C CA . LEU A 1 124 ? 2.478 -4.084 3.119 1.00 97.88 124 LEU A CA 1
ATOM 937 C C . LEU A 1 124 ? 3.779 -4.871 3.283 1.00 97.88 124 LEU A C 1
ATOM 939 O O . LEU A 1 124 ? 4.827 -4.420 2.816 1.00 97.88 124 LEU A O 1
ATOM 943 N N . HIS A 1 125 ? 3.737 -6.017 3.961 1.00 97.94 125 HIS A N 1
ATOM 944 C CA . HIS A 1 125 ? 4.912 -6.859 4.149 1.00 97.94 125 HIS A CA 1
ATOM 945 C C . HIS A 1 125 ? 5.434 -7.398 2.812 1.00 97.94 125 HIS A C 1
ATOM 947 O O . HIS A 1 125 ? 6.612 -7.215 2.495 1.00 97.94 125 HIS A O 1
ATOM 953 N N . GLU A 1 126 ? 4.555 -7.992 2.006 1.00 96.50 126 GLU A N 1
ATOM 954 C CA . GLU A 1 126 ? 4.898 -8.565 0.703 1.00 96.50 126 GLU A CA 1
ATOM 955 C C . GLU A 1 126 ? 5.470 -7.513 -0.250 1.00 96.50 126 GLU A C 1
ATOM 957 O O . GLU A 1 126 ? 6.542 -7.712 -0.827 1.00 96.50 126 GLU A O 1
ATOM 962 N N . LEU A 1 127 ? 4.818 -6.352 -0.361 1.00 96.62 127 LEU A N 1
ATOM 963 C CA . LEU A 1 127 ? 5.267 -5.286 -1.254 1.00 96.62 127 LEU A CA 1
ATOM 964 C C . LEU A 1 127 ? 6.618 -4.701 -0.835 1.00 96.62 127 LEU A C 1
ATOM 966 O O . LEU A 1 127 ? 7.466 -4.438 -1.688 1.00 96.62 127 LEU A O 1
ATOM 970 N N . ARG A 1 128 ? 6.857 -4.520 0.471 1.00 96.44 128 ARG A N 1
ATOM 971 C CA . ARG A 1 128 ? 8.154 -4.039 0.978 1.00 96.44 128 ARG A CA 1
ATOM 972 C C . ARG A 1 128 ? 9.271 -5.029 0.666 1.00 96.44 128 ARG A C 1
ATOM 974 O O . ARG A 1 128 ? 10.343 -4.611 0.233 1.00 96.44 128 ARG A O 1
ATOM 981 N N . MET A 1 129 ? 9.015 -6.325 0.834 1.00 95.00 129 MET A N 1
ATOM 982 C CA . MET A 1 129 ? 9.975 -7.368 0.472 1.00 95.00 129 MET A CA 1
ATOM 983 C C . MET A 1 129 ? 10.253 -7.384 -1.033 1.00 95.00 129 MET A C 1
ATOM 985 O O . MET A 1 129 ? 11.416 -7.402 -1.437 1.00 95.00 129 MET A O 1
ATOM 989 N N . ALA A 1 130 ? 9.211 -7.310 -1.865 1.0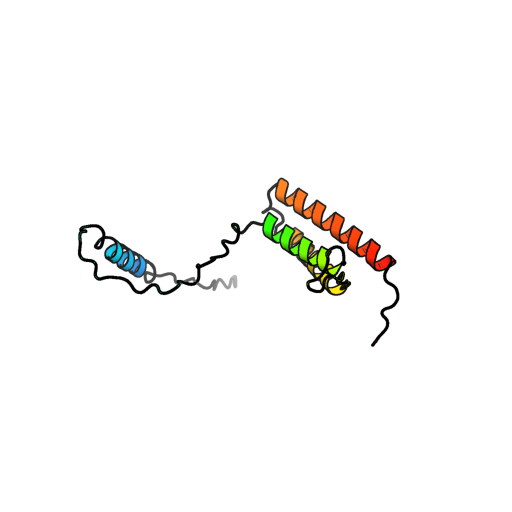0 92.38 130 ALA A N 1
ATOM 990 C CA . ALA A 1 130 ? 9.352 -7.248 -3.317 1.00 92.38 130 ALA A CA 1
ATOM 991 C C . ALA A 1 130 ? 10.164 -6.018 -3.762 1.00 92.38 130 ALA A C 1
ATOM 993 O O . ALA A 1 130 ? 11.090 -6.141 -4.564 1.00 92.38 130 ALA A O 1
ATOM 994 N N . TYR A 1 131 ? 9.884 -4.851 -3.177 1.00 94.50 131 TYR A N 1
ATOM 995 C CA . TYR A 1 131 ? 10.613 -3.612 -3.440 1.00 94.50 131 TYR A CA 1
ATOM 996 C C . TYR A 1 131 ? 12.100 -3.721 -3.080 1.00 94.50 131 TYR A C 1
ATOM 998 O O . TYR A 1 131 ? 12.966 -3.377 -3.886 1.00 94.50 131 TYR A O 1
ATOM 1006 N N . VAL A 1 132 ? 12.418 -4.247 -1.893 1.00 92.81 132 VAL A N 1
ATOM 1007 C CA . VAL A 1 132 ? 13.806 -4.438 -1.446 1.00 92.81 132 VAL A CA 1
ATOM 1008 C C . VAL A 1 132 ? 14.543 -5.431 -2.346 1.00 92.81 132 VAL A C 1
ATOM 1010 O O . VAL A 1 132 ? 15.686 -5.176 -2.734 1.00 92.81 132 VAL A O 1
ATOM 1013 N N . ASN A 1 133 ? 13.898 -6.530 -2.738 1.00 88.81 133 ASN A N 1
ATOM 1014 C CA . ASN A 1 133 ? 14.487 -7.519 -3.641 1.00 88.81 133 ASN A CA 1
ATOM 1015 C C . ASN A 1 133 ? 14.795 -6.930 -5.022 1.00 88.81 133 ASN A C 1
ATOM 1017 O O . ASN A 1 133 ? 15.854 -7.223 -5.579 1.00 88.81 133 ASN A O 1
ATOM 1021 N N . LEU A 1 134 ? 13.912 -6.082 -5.557 1.00 84.00 134 LEU A N 1
ATOM 1022 C CA . LEU A 1 134 ? 14.126 -5.413 -6.840 1.00 84.00 134 LEU A CA 1
ATOM 1023 C C . LEU A 1 134 ? 15.220 -4.342 -6.753 1.00 84.00 134 LEU A C 1
ATOM 1025 O O . LEU A 1 134 ? 16.078 -4.265 -7.629 1.00 84.00 134 LEU A O 1
ATOM 1029 N N . SER A 1 135 ? 15.241 -3.555 -5.673 1.00 78.56 135 SER A N 1
ATOM 1030 C CA . SER A 1 135 ? 16.258 -2.513 -5.462 1.00 78.56 135 SER A CA 1
ATOM 1031 C C . SER A 1 135 ? 17.687 -3.067 -5.394 1.00 78.56 135 SER A C 1
ATOM 1033 O O . SER A 1 135 ? 18.635 -2.368 -5.738 1.00 78.56 135 SER A O 1
ATOM 1035 N N . GLN A 1 136 ? 17.839 -4.338 -5.007 1.00 75.31 136 GLN A N 1
ATOM 1036 C CA . GLN A 1 136 ? 19.119 -5.051 -4.995 1.00 75.31 136 GLN A CA 1
ATOM 1037 C C . GLN A 1 136 ? 19.492 -5.665 -6.356 1.00 75.31 136 GLN A C 1
ATOM 1039 O O . GLN A 1 136 ? 20.647 -6.025 -6.559 1.00 75.31 136 GLN A O 1
ATOM 1044 N N . GLN A 1 137 ? 18.535 -5.798 -7.280 1.00 67.38 137 GLN A N 1
ATOM 1045 C CA . GLN A 1 137 ? 18.719 -6.427 -8.594 1.00 67.38 137 GLN A CA 1
ATOM 1046 C C . GLN A 1 137 ? 18.800 -5.421 -9.750 1.00 67.38 137 GLN A C 1
ATOM 1048 O O . GLN A 1 137 ? 19.241 -5.792 -10.836 1.00 67.38 137 GLN A O 1
ATOM 1053 N N . ALA A 1 138 ? 18.385 -4.167 -9.552 1.00 58.44 138 ALA A N 1
ATOM 1054 C CA . ALA A 1 138 ? 18.366 -3.169 -10.615 1.00 58.44 138 ALA A CA 1
ATOM 1055 C C . ALA A 1 138 ? 19.797 -2.818 -11.093 1.00 58.44 138 ALA A C 1
ATOM 1057 O O . ALA A 1 138 ? 20.588 -2.293 -10.303 1.00 58.44 138 ALA A O 1
ATOM 1058 N N . PRO A 1 139 ? 20.155 -3.061 -12.372 1.00 54.31 139 PRO A N 1
ATOM 1059 C CA . PRO A 1 139 ? 21.386 -2.523 -12.939 1.00 54.31 139 PRO A CA 1
ATOM 1060 C C . PRO A 1 139 ? 21.286 -0.989 -13.046 1.00 54.31 139 PRO A C 1
ATOM 1062 O O . PRO A 1 139 ? 20.176 -0.449 -13.120 1.00 54.31 139 PRO A O 1
ATOM 1065 N N . PRO A 1 140 ? 22.421 -0.262 -13.058 1.00 52.19 140 PRO A N 1
ATOM 1066 C CA . PRO A 1 140 ? 22.417 1.187 -13.206 1.00 52.19 140 PRO A CA 1
ATOM 1067 C C . PRO A 1 140 ? 21.697 1.568 -14.504 1.00 52.19 140 PRO A C 1
ATOM 1069 O O . PRO A 1 140 ? 22.071 1.134 -15.594 1.00 52.19 140 PRO A O 1
ATOM 1072 N N . GLN A 1 141 ? 20.633 2.353 -14.348 1.00 53.81 141 GLN A N 1
ATOM 1073 C CA . GLN A 1 141 ? 19.828 2.937 -15.416 1.00 53.81 141 GLN A CA 1
ATOM 1074 C C . GLN A 1 141 ? 20.757 3.526 -16.489 1.00 53.81 141 GLN A C 1
ATOM 1076 O O . GLN A 1 141 ? 21.577 4.395 -16.191 1.00 53.81 141 GLN A O 1
ATOM 1081 N N . SER A 1 142 ? 20.666 3.029 -17.725 1.00 46.38 142 SER A N 1
ATOM 1082 C CA . SER A 1 142 ? 21.366 3.633 -18.860 1.00 46.38 142 SER A CA 1
ATOM 1083 C C . SER A 1 142 ? 20.564 4.855 -19.311 1.00 46.38 142 SER A C 1
ATOM 1085 O O . SER A 1 142 ? 19.409 4.678 -19.705 1.00 46.38 142 SER A O 1
ATOM 1087 N N . PRO A 1 143 ? 21.112 6.080 -19.238 1.00 61.31 143 PRO A N 1
ATOM 1088 C CA . PRO A 1 143 ? 20.433 7.242 -19.789 1.00 61.31 143 PRO A CA 1
ATOM 1089 C C . PRO A 1 143 ? 20.367 7.101 -21.317 1.00 61.31 143 PRO A C 1
ATOM 1091 O O . PRO A 1 143 ? 21.355 6.707 -21.942 1.00 61.31 143 PRO A O 1
ATOM 1094 N N . SER A 1 144 ? 19.191 7.373 -21.892 1.00 49.12 144 SER A N 1
ATOM 1095 C CA . SER A 1 144 ? 19.034 7.621 -23.335 1.00 49.12 144 SER A CA 1
ATOM 1096 C C . SER A 1 144 ? 19.575 8.993 -23.714 1.00 49.12 144 SER A C 1
ATOM 1098 O O . SER A 1 144 ? 19.493 9.905 -22.860 1.00 49.12 144 SER A O 1
#

Radius of gyration: 28.21 Å; Cα contacts (8 Å, |Δi|>4): 70; chains: 1; bounding box: 75×51×78 Å